Protein AF-A0A2T0SY80-F1 (afdb_monomer_lite)

pLDDT: mean 85.62, std 10.87, range [50.59, 95.94]

Structure (mmCIF, N/CA/C/O backbone):
data_AF-A0A2T0SY80-F1
#
_entry.id   AF-A0A2T0SY80-F1
#
loop_
_atom_site.group_PDB
_atom_site.id
_atom_site.type_symbol
_atom_site.label_atom_id
_atom_site.label_alt_id
_atom_site.label_comp_id
_atom_site.label_asym_id
_atom_site.label_entity_id
_atom_site.label_seq_id
_atom_site.pdbx_PDB_ins_code
_atom_site.Cartn_x
_atom_site.Cartn_y
_atom_site.Cartn_z
_atom_site.occupancy
_atom_site.B_iso_or_equiv
_atom_site.auth_seq_id
_atom_site.auth_comp_id
_atom_site.auth_asym_id
_atom_site.auth_atom_id
_atom_site.pdbx_PDB_model_num
ATOM 1 N N . MET A 1 1 ? -10.046 0.226 -16.394 1.00 50.59 1 MET A N 1
ATOM 2 C CA . MET A 1 1 ? -10.411 -0.098 -14.996 1.00 50.59 1 MET A CA 1
ATOM 3 C C . MET A 1 1 ? -10.150 1.129 -14.130 1.00 50.59 1 MET A C 1
ATOM 5 O O . MET A 1 1 ? -9.200 1.851 -14.408 1.00 50.59 1 MET A O 1
ATOM 9 N N . ASN A 1 2 ? -11.022 1.435 -13.166 1.00 59.50 2 ASN A N 1
ATOM 10 C CA . ASN A 1 2 ? -10.812 2.548 -12.233 1.00 59.50 2 ASN A CA 1
ATOM 11 C C . ASN A 1 2 ? -9.889 2.103 -11.094 1.00 59.50 2 ASN A C 1
ATOM 13 O O . ASN A 1 2 ? -9.991 0.960 -10.654 1.00 59.50 2 ASN A O 1
ATOM 17 N N . ASN A 1 3 ? -9.008 2.996 -10.631 1.00 68.94 3 ASN A N 1
ATOM 18 C CA . ASN A 1 3 ? -8.217 2.745 -9.431 1.00 68.94 3 ASN A CA 1
ATOM 19 C C . ASN A 1 3 ? -9.193 2.594 -8.252 1.00 68.94 3 ASN A C 1
ATOM 21 O O . ASN A 1 3 ? -9.980 3.505 -7.994 1.00 68.94 3 ASN A O 1
ATOM 25 N N . ARG A 1 4 ? -9.208 1.419 -7.611 1.00 85.88 4 ARG A N 1
ATOM 26 C CA . ARG A 1 4 ? -10.119 1.114 -6.492 1.00 85.88 4 ARG A CA 1
ATOM 27 C C . ARG A 1 4 ? -9.656 1.723 -5.168 1.00 85.88 4 ARG A C 1
ATOM 29 O O . ARG A 1 4 ? -10.437 1.751 -4.224 1.00 85.88 4 ARG A O 1
ATOM 36 N N . PHE A 1 5 ? -8.407 2.175 -5.117 1.00 92.81 5 PHE A N 1
ATOM 37 C CA . PHE A 1 5 ? -7.763 2.701 -3.925 1.00 92.81 5 PHE A CA 1
ATOM 38 C C . PHE A 1 5 ? -7.986 4.202 -3.758 1.00 92.81 5 PHE A C 1
ATOM 40 O O . PHE A 1 5 ? -8.184 4.940 -4.728 1.00 92.81 5 PHE A O 1
ATOM 47 N N . LYS A 1 6 ? -7.903 4.656 -2.511 1.00 92.81 6 LYS A N 1
ATOM 48 C CA . LYS A 1 6 ? -7.928 6.057 -2.100 1.00 92.81 6 LYS A CA 1
ATOM 49 C C . LYS A 1 6 ? -6.749 6.348 -1.179 1.00 92.81 6 LYS A C 1
ATOM 51 O O . LYS A 1 6 ? -6.245 5.483 -0.469 1.00 92.81 6 LYS A O 1
ATOM 56 N N . VAL A 1 7 ? -6.320 7.606 -1.169 1.00 92.88 7 VAL A N 1
ATOM 57 C CA . VAL A 1 7 ? -5.336 8.082 -0.190 1.00 92.88 7 VAL A CA 1
ATOM 58 C C . VAL A 1 7 ? -5.888 7.853 1.221 1.00 92.88 7 VAL A C 1
ATOM 60 O O . VAL A 1 7 ? -7.063 8.124 1.469 1.00 92.88 7 VAL A O 1
ATOM 63 N N . ARG A 1 8 ? -5.024 7.389 2.134 1.00 93.31 8 ARG A N 1
ATOM 64 C CA . ARG A 1 8 ? -5.315 6.911 3.501 1.00 93.31 8 ARG A CA 1
ATOM 65 C C . ARG A 1 8 ? -5.951 5.529 3.622 1.00 93.31 8 ARG A C 1
ATOM 67 O O . ARG A 1 8 ? -6.096 5.079 4.761 1.00 93.31 8 ARG A O 1
ATOM 74 N N . ASP A 1 9 ? -6.268 4.845 2.523 1.00 94.94 9 ASP A N 1
ATOM 75 C CA . ASP A 1 9 ? -6.639 3.432 2.610 1.00 94.94 9 ASP A CA 1
ATOM 76 C C . ASP A 1 9 ? -5.473 2.626 3.197 1.00 94.94 9 ASP A C 1
ATOM 78 O O . ASP A 1 9 ? -4.297 2.894 2.918 1.00 94.94 9 ASP A O 1
ATOM 82 N N . TRP A 1 10 ? -5.816 1.631 4.011 1.00 95.75 10 TRP A N 1
ATOM 83 C CA . TRP A 1 10 ? -4.879 0.614 4.464 1.00 95.75 10 TRP A CA 1
ATOM 84 C C . TRP A 1 10 ? -4.884 -0.535 3.463 1.00 95.75 10 TRP A C 1
ATOM 86 O O . TRP A 1 10 ? -5.941 -1.030 3.066 1.00 95.75 10 TRP A O 1
ATOM 96 N N . VAL A 1 11 ? -3.693 -0.934 3.033 1.00 95.44 11 VAL A N 1
ATOM 97 C CA . VAL A 1 11 ? -3.493 -1.963 2.019 1.00 95.44 11 VAL A CA 1
ATOM 98 C C . VAL A 1 11 ? -2.482 -2.997 2.471 1.00 95.44 11 VAL A C 1
ATOM 100 O O . VAL A 1 11 ? -1.512 -2.688 3.158 1.00 95.44 11 VAL A O 1
ATOM 103 N N . ILE A 1 12 ? -2.704 -4.233 2.052 1.00 95.94 12 ILE A N 1
ATOM 104 C CA . ILE A 1 12 ? -1.830 -5.370 2.297 1.00 95.94 12 ILE A CA 1
ATOM 105 C C . ILE A 1 12 ? -0.987 -5.580 1.043 1.00 95.94 12 ILE A C 1
ATOM 107 O O . ILE A 1 12 ? -1.536 -5.692 -0.053 1.00 95.94 12 ILE A O 1
ATOM 111 N N . L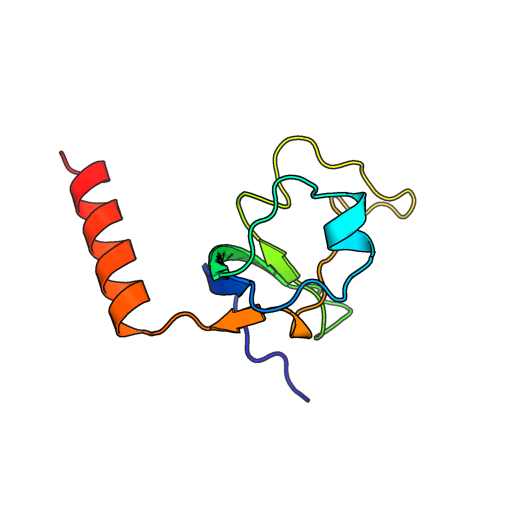EU A 1 13 ? 0.336 -5.648 1.193 1.00 95.06 13 LEU A N 1
ATOM 112 C CA . LEU A 1 13 ? 1.225 -6.046 0.102 1.00 95.06 13 LEU A CA 1
ATOM 113 C C . LEU A 1 13 ? 1.120 -7.565 -0.100 1.00 95.06 13 LEU A C 1
ATOM 115 O O . LEU A 1 13 ? 1.608 -8.332 0.726 1.00 95.06 13 LEU A O 1
ATOM 119 N N . VAL A 1 14 ? 0.474 -8.016 -1.170 1.00 95.81 14 VAL A N 1
ATOM 120 C CA . VAL A 1 14 ? 0.185 -9.443 -1.409 1.00 95.81 14 VAL A CA 1
ATOM 121 C C . VAL A 1 14 ? 1.123 -10.102 -2.418 1.00 95.81 14 VAL A C 1
ATOM 123 O O . VAL A 1 14 ? 1.264 -11.323 -2.398 1.00 95.81 14 VAL A O 1
ATOM 126 N N . ALA A 1 15 ? 1.792 -9.312 -3.258 1.00 94.12 15 ALA A N 1
ATOM 127 C CA . ALA A 1 15 ? 2.749 -9.785 -4.255 1.00 94.12 15 ALA A CA 1
ATOM 128 C C . ALA A 1 15 ? 3.949 -8.836 -4.359 1.00 94.12 15 ALA A C 1
ATOM 130 O O . ALA A 1 15 ? 3.884 -7.691 -3.921 1.00 94.12 15 ALA A O 1
ATOM 131 N N . ASP A 1 16 ? 5.050 -9.308 -4.941 1.00 91.31 16 ASP A N 1
ATOM 132 C CA . ASP A 1 16 ? 6.271 -8.524 -5.147 1.00 91.31 16 ASP A CA 1
ATOM 133 C C . ASP A 1 16 ? 6.801 -8.626 -6.583 1.00 91.31 16 ASP A C 1
ATOM 135 O O . ASP A 1 16 ? 8.002 -8.530 -6.840 1.00 91.31 16 ASP A O 1
ATOM 139 N N . ASP A 1 17 ? 5.896 -8.781 -7.549 1.00 85.88 17 ASP A N 1
ATOM 140 C CA . ASP A 1 17 ? 6.220 -8.923 -8.976 1.00 85.88 17 ASP A CA 1
ATOM 141 C C . ASP A 1 17 ? 6.816 -7.647 -9.602 1.00 85.88 17 ASP A C 1
ATOM 143 O O . ASP A 1 17 ? 7.115 -7.607 -10.794 1.00 85.88 17 ASP A O 1
ATOM 147 N N . ASP A 1 18 ? 6.989 -6.597 -8.801 1.00 81.25 18 ASP A N 1
ATOM 148 C CA . ASP A 1 18 ? 7.530 -5.307 -9.196 1.00 81.25 18 ASP A CA 1
ATOM 149 C C . ASP A 1 18 ? 9.040 -5.229 -8.914 1.00 81.25 18 ASP A C 1
ATOM 151 O O . ASP A 1 18 ? 9.517 -5.348 -7.780 1.00 81.25 18 ASP A O 1
ATOM 155 N N . PHE A 1 19 ? 9.808 -5.003 -9.981 1.00 84.06 19 PHE A N 1
ATOM 156 C CA . PHE A 1 19 ? 11.250 -4.790 -9.911 1.00 84.06 19 PHE A CA 1
ATOM 157 C C . PHE A 1 19 ? 11.615 -3.571 -9.058 1.00 84.06 19 PHE A C 1
ATOM 159 O O . PHE A 1 19 ? 12.636 -3.599 -8.369 1.00 84.06 19 PHE A O 1
ATOM 166 N N . ILE A 1 20 ? 10.796 -2.516 -9.085 1.00 85.25 20 ILE A N 1
ATOM 167 C CA . ILE A 1 20 ? 11.003 -1.310 -8.286 1.00 85.25 20 ILE A CA 1
ATOM 168 C C . ILE A 1 20 ? 10.976 -1.660 -6.801 1.00 85.25 20 ILE A C 1
ATOM 170 O O . ILE A 1 20 ? 11.916 -1.321 -6.082 1.00 85.25 20 ILE A O 1
ATOM 174 N N . LEU A 1 21 ? 9.948 -2.392 -6.366 1.00 85.62 21 LEU A N 1
ATOM 175 C CA . LEU A 1 21 ? 9.798 -2.849 -4.986 1.00 85.62 21 LEU A CA 1
ATOM 176 C C . LEU A 1 21 ? 11.038 -3.628 -4.520 1.00 85.62 21 LEU A C 1
ATOM 178 O O . LEU A 1 21 ? 11.648 -3.290 -3.506 1.00 85.62 21 LEU A O 1
ATOM 182 N N . LYS A 1 22 ? 11.468 -4.616 -5.312 1.00 87.38 22 LYS A N 1
ATOM 183 C CA . LYS A 1 22 ? 12.627 -5.464 -4.993 1.00 87.38 22 LYS A CA 1
ATOM 184 C C . LYS A 1 22 ? 13.955 -4.711 -4.982 1.00 87.38 22 LYS A C 1
ATOM 186 O O . LYS A 1 22 ? 14.829 -5.028 -4.180 1.00 87.38 22 LYS A O 1
ATOM 191 N N . LYS A 1 23 ? 14.130 -3.739 -5.878 1.00 86.12 23 LYS A N 1
ATOM 192 C CA . LYS A 1 23 ? 15.402 -3.029 -6.043 1.00 86.12 23 LYS A CA 1
ATOM 193 C C . LYS A 1 23 ? 15.566 -1.852 -5.089 1.00 86.12 23 LYS A C 1
ATOM 195 O O . LYS A 1 23 ? 16.672 -1.628 -4.604 1.00 86.12 23 LYS A O 1
ATOM 200 N N . TYR A 1 24 ? 14.507 -1.078 -4.876 1.00 83.81 24 TYR A N 1
ATOM 201 C CA . TYR A 1 24 ? 14.592 0.213 -4.190 1.00 83.81 24 TYR A CA 1
ATOM 202 C C . TYR A 1 24 ? 14.038 0.182 -2.766 1.00 83.81 24 TYR A C 1
ATOM 204 O O . TYR A 1 24 ? 14.377 1.065 -1.984 1.00 83.81 24 TYR A O 1
ATOM 212 N N . TYR A 1 25 ? 13.273 -0.850 -2.399 1.00 84.94 25 TYR A N 1
ATOM 213 C CA . TYR A 1 25 ? 12.608 -0.936 -1.097 1.00 84.94 25 TYR A CA 1
ATOM 214 C C . TYR A 1 25 ? 12.918 -2.244 -0.349 1.00 84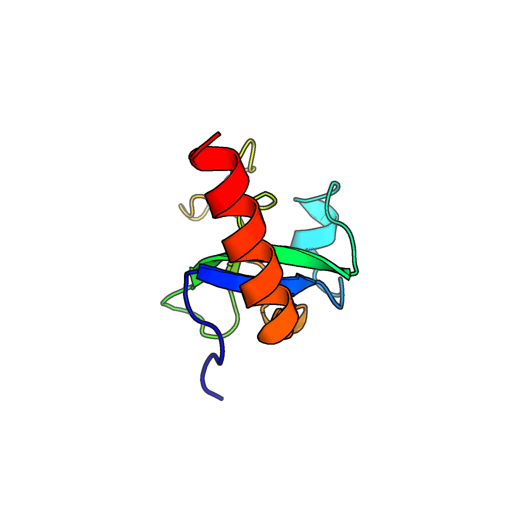.94 25 TYR A C 1
ATOM 216 O O . TYR A 1 25 ? 11.991 -2.913 0.087 1.00 84.94 25 TYR A O 1
ATOM 224 N N . PRO A 1 26 ? 14.191 -2.638 -0.141 1.00 81.25 26 PRO A N 1
ATOM 225 C CA . PRO A 1 26 ? 14.566 -3.978 0.342 1.00 81.25 26 PRO A CA 1
ATOM 226 C C . PRO A 1 26 ? 14.038 -4.349 1.740 1.00 81.25 26 PRO A C 1
ATOM 228 O O . PRO A 1 26 ? 14.110 -5.510 2.133 1.00 81.25 26 PRO A O 1
ATOM 231 N N . SER A 1 27 ? 13.522 -3.382 2.501 1.00 84.06 27 SER A N 1
ATOM 232 C CA . SER A 1 27 ? 12.868 -3.592 3.796 1.00 84.06 27 SER A CA 1
ATOM 233 C C . SER A 1 27 ? 11.383 -3.971 3.687 1.00 84.06 27 SER A C 1
ATOM 235 O O . SER A 1 27 ? 10.730 -4.135 4.721 1.00 84.06 27 SER A O 1
ATOM 237 N N . TYR A 1 28 ? 10.826 -4.101 2.474 1.00 89.81 28 TYR A N 1
ATOM 238 C CA . TYR A 1 28 ? 9.433 -4.503 2.295 1.00 89.81 28 TYR A CA 1
ATOM 239 C C . TYR A 1 28 ? 9.167 -5.896 2.875 1.00 89.81 28 TYR A C 1
ATOM 241 O O . TYR A 1 28 ? 10.040 -6.763 2.927 1.00 89.81 28 TYR A O 1
ATOM 249 N N . GLN A 1 29 ? 7.926 -6.124 3.299 1.00 91.25 29 GLN A N 1
ATOM 250 C CA . GLN A 1 29 ? 7.478 -7.41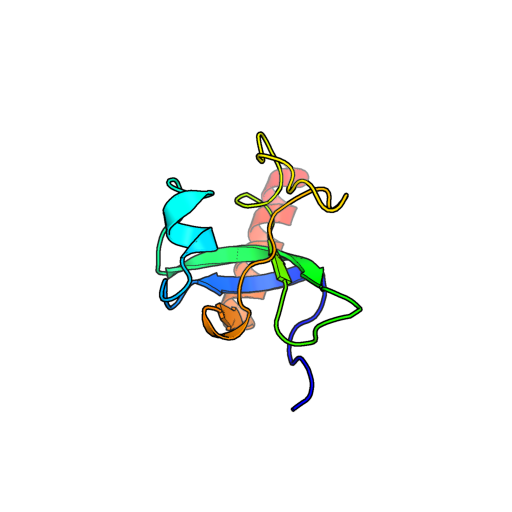7 3.800 1.00 91.25 29 GLN A CA 1
ATOM 251 C C . GLN A 1 29 ? 6.141 -7.774 3.161 1.00 91.25 29 GLN A C 1
ATOM 253 O O . GLN A 1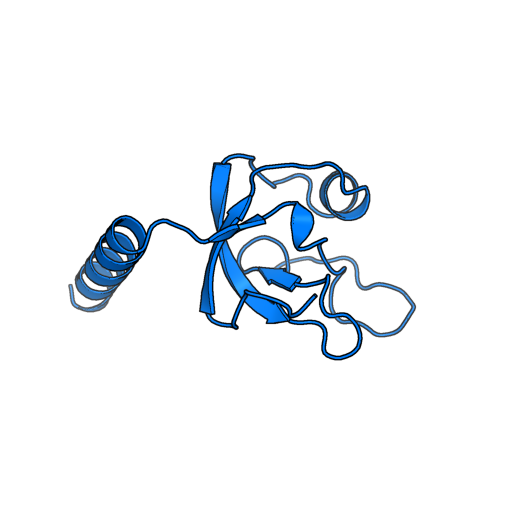 29 ? 5.167 -7.027 3.269 1.00 91.25 29 GLN A O 1
ATOM 258 N N . LEU A 1 30 ? 6.083 -8.936 2.505 1.00 93.88 30 LEU A N 1
ATOM 259 C CA . LEU A 1 30 ? 4.816 -9.495 2.040 1.00 93.88 30 LEU A CA 1
ATOM 260 C C . LEU A 1 30 ? 3.874 -9.712 3.227 1.00 93.88 30 LEU A C 1
ATOM 262 O O . LEU A 1 30 ? 4.302 -10.061 4.327 1.00 93.88 30 LEU A O 1
ATOM 266 N N . LYS A 1 31 ? 2.578 -9.538 2.974 1.00 93.50 31 LYS A N 1
ATOM 267 C CA . LYS A 1 31 ? 1.475 -9.595 3.943 1.00 93.50 31 LYS A CA 1
ATOM 268 C C . LYS A 1 31 ? 1.527 -8.518 5.026 1.00 93.50 31 LYS A C 1
ATOM 270 O O . LYS A 1 31 ? 0.680 -8.528 5.916 1.00 93.50 31 LYS A O 1
ATOM 275 N N . ASN A 1 32 ? 2.475 -7.585 4.953 1.00 93.69 32 ASN A N 1
ATOM 276 C CA . ASN A 1 32 ? 2.471 -6.423 5.820 1.00 93.69 32 ASN A CA 1
ATOM 277 C C . ASN A 1 32 ? 1.455 -5.382 5.332 1.00 93.69 32 ASN A C 1
ATOM 279 O O . ASN A 1 32 ? 1.103 -5.331 4.148 1.00 93.69 32 ASN A O 1
ATOM 283 N N . VAL A 1 33 ? 0.991 -4.563 6.273 1.00 94.31 33 VAL A N 1
ATOM 284 C CA . VAL A 1 33 ? -0.033 -3.546 6.044 1.00 94.31 33 VAL A CA 1
ATOM 285 C C . VAL A 1 33 ? 0.619 -2.175 5.974 1.00 94.31 33 VAL A C 1
ATOM 287 O O . VAL A 1 33 ? 1.375 -1.782 6.862 1.00 94.31 33 VAL A O 1
ATOM 290 N N . TYR A 1 34 ? 0.283 -1.431 4.930 1.00 94.00 34 TYR A N 1
ATOM 291 C CA . TYR A 1 34 ? 0.788 -0.096 4.666 1.00 94.00 34 TYR A CA 1
ATOM 292 C C . TYR A 1 34 ? -0.372 0.874 4.449 1.00 94.00 34 TYR A C 1
ATOM 294 O O . TYR A 1 34 ? -1.456 0.477 4.027 1.00 94.00 34 TYR A O 1
ATOM 302 N N . GLN A 1 35 ? -0.154 2.159 4.726 1.00 94.75 35 GLN A N 1
ATOM 303 C CA . GLN A 1 35 ? -1.150 3.196 4.453 1.00 94.75 35 GLN A CA 1
ATOM 304 C C . GLN A 1 35 ? -0.786 3.947 3.177 1.00 94.75 35 GLN A C 1
ATOM 306 O O . GLN A 1 35 ? 0.336 4.438 3.065 1.00 94.75 35 GLN A O 1
ATOM 311 N N . ILE A 1 36 ? -1.730 4.093 2.248 1.00 94.12 36 ILE A N 1
ATOM 312 C CA . ILE A 1 36 ? -1.514 4.865 1.020 1.00 94.12 36 ILE A CA 1
ATOM 313 C C . ILE A 1 36 ? -1.338 6.346 1.358 1.00 94.12 36 ILE A C 1
ATOM 315 O O . ILE A 1 36 ? -2.212 6.966 1.969 1.00 94.12 36 ILE A O 1
ATOM 319 N N . THR A 1 37 ? -0.228 6.925 0.913 1.00 92.62 37 THR A N 1
ATOM 320 C CA . THR A 1 37 ? 0.084 8.353 1.062 1.00 92.62 37 THR A CA 1
ATOM 321 C C . THR A 1 37 ? -0.198 9.131 -0.211 1.00 92.62 37 THR A C 1
ATOM 323 O O . THR A 1 37 ? -0.638 10.277 -0.132 1.00 92.62 37 THR A O 1
ATOM 326 N N . GLU A 1 38 ? -0.001 8.511 -1.373 1.00 91.81 38 GLU A N 1
ATOM 327 C CA . GLU A 1 38 ? -0.196 9.153 -2.668 1.00 91.81 38 GLU A CA 1
ATOM 328 C 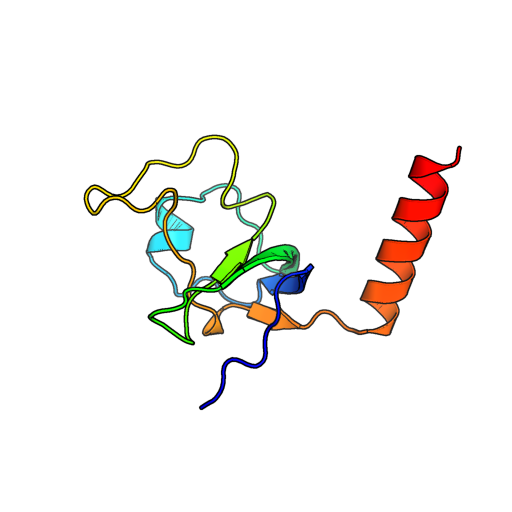C . GLU A 1 38 ? -0.696 8.156 -3.718 1.00 91.81 38 GLU A C 1
ATOM 330 O O . GLU A 1 38 ? -0.422 6.958 -3.654 1.00 91.81 38 GLU A O 1
ATOM 335 N N . LEU A 1 39 ? -1.447 8.668 -4.691 1.00 90.94 39 LEU A N 1
ATOM 336 C CA . LEU A 1 39 ? -1.860 7.950 -5.890 1.00 90.94 39 LEU A CA 1
ATOM 337 C C . LEU A 1 39 ? -1.356 8.741 -7.091 1.00 90.94 39 LEU A C 1
ATOM 339 O O . LEU A 1 39 ? -1.560 9.957 -7.145 1.00 90.94 39 LEU A O 1
ATOM 343 N N . ASP A 1 40 ? -0.734 8.054 -8.043 1.00 88.50 40 ASP A N 1
ATOM 344 C CA . ASP A 1 40 ? -0.254 8.681 -9.269 1.00 88.50 40 ASP A CA 1
ATOM 345 C C . ASP A 1 40 ? -1.455 9.236 -10.060 1.00 88.50 40 ASP A C 1
ATOM 347 O O . ASP A 1 40 ? -2.444 8.545 -10.331 1.00 88.50 40 ASP A O 1
ATOM 351 N N . LYS A 1 41 ? -1.403 10.531 -10.381 1.00 80.00 41 LYS A N 1
ATOM 352 C CA . LYS A 1 41 ? -2.480 11.230 -11.098 1.00 80.00 41 LYS A CA 1
ATOM 353 C C . LYS A 1 41 ? -2.481 10.891 -12.585 1.00 80.00 41 LYS A C 1
ATOM 355 O O . LYS A 1 41 ? -3.545 10.933 -13.206 1.00 80.00 41 LYS A O 1
ATOM 360 N N . ASP A 1 42 ? -1.320 10.525 -13.117 1.00 81.19 42 ASP A N 1
ATOM 361 C CA . ASP A 1 42 ? -1.112 10.203 -14.524 1.00 81.19 42 ASP A CA 1
ATOM 362 C C . ASP A 1 42 ? -1.295 8.698 -14.779 1.00 81.19 42 ASP A C 1
ATOM 364 O O . ASP A 1 42 ? -1.654 8.286 -15.885 1.00 81.19 42 ASP A O 1
ATOM 368 N N . SER A 1 43 ? -1.147 7.869 -13.737 1.00 78.88 43 SER A N 1
ATOM 369 C CA . SER A 1 43 ? -1.385 6.426 -13.789 1.00 78.88 43 SER A CA 1
ATOM 370 C C . SER A 1 43 ? -2.317 5.931 -12.687 1.00 78.88 43 SER A C 1
ATOM 372 O O . SER A 1 43 ? -2.004 5.910 -11.503 1.00 78.88 43 SER A O 1
ATOM 374 N N . LYS A 1 44 ? -3.440 5.334 -13.089 1.00 73.94 44 LYS A N 1
ATOM 375 C CA . LYS A 1 44 ? -4.356 4.639 -12.165 1.00 73.94 44 LYS A CA 1
ATOM 376 C C . LYS A 1 44 ? -3.776 3.346 -11.565 1.00 73.94 44 LYS A C 1
ATOM 378 O O . LYS A 1 44 ? -4.466 2.679 -10.796 1.00 73.94 44 LYS A O 1
ATOM 383 N N . TRP A 1 45 ? -2.556 2.976 -11.938 1.00 84.94 45 TRP A N 1
ATOM 384 C CA . TRP A 1 45 ? -1.920 1.704 -11.594 1.00 84.94 45 TRP A CA 1
ATOM 385 C C . TRP A 1 45 ? -0.795 1.852 -10.581 1.00 84.94 45 TRP A C 1
ATOM 387 O O . TRP A 1 45 ? -0.153 0.864 -10.249 1.00 84.94 45 TRP A O 1
ATOM 397 N N . HIS A 1 46 ? -0.560 3.065 -10.092 1.00 90.81 46 HIS A N 1
ATOM 398 C CA . HIS A 1 46 ? 0.572 3.368 -9.239 1.00 90.81 46 HIS A CA 1
ATOM 399 C C . HIS A 1 46 ? 0.131 4.041 -7.947 1.00 90.81 46 HIS A C 1
ATOM 401 O O . HIS A 1 46 ? -0.806 4.846 -7.919 1.00 90.81 46 HIS A O 1
ATOM 407 N N . LEU A 1 47 ? 0.808 3.679 -6.867 1.00 92.44 47 LEU A N 1
ATOM 408 C CA . LEU A 1 47 ? 0.568 4.227 -5.544 1.00 92.44 47 LEU A CA 1
ATOM 409 C C . LEU A 1 47 ? 1.876 4.355 -4.768 1.00 92.44 47 LEU A C 1
ATOM 411 O O . LEU A 1 47 ? 2.882 3.727 -5.106 1.00 92.44 47 LEU A O 1
ATOM 415 N N . ALA A 1 48 ? 1.832 5.168 -3.723 1.00 91.81 48 ALA A N 1
ATOM 416 C CA . ALA A 1 48 ? 2.883 5.298 -2.732 1.00 91.81 48 ALA A CA 1
ATOM 417 C C . ALA A 1 48 ? 2.305 5.012 -1.349 1.00 91.81 48 ALA A C 1
ATOM 419 O O . ALA A 1 48 ? 1.155 5.367 -1.060 1.00 91.81 48 ALA A O 1
ATOM 420 N N . VAL A 1 49 ? 3.098 4.381 -0.488 1.00 92.38 49 VAL A N 1
ATOM 421 C CA . VAL A 1 49 ? 2.684 4.012 0.864 1.00 92.38 49 VAL A CA 1
ATOM 422 C C . VAL A 1 49 ? 3.662 4.487 1.930 1.00 92.38 49 VAL A C 1
ATOM 424 O O . VAL A 1 49 ? 4.881 4.509 1.748 1.00 92.38 49 VAL A O 1
ATOM 427 N N . LYS A 1 50 ? 3.116 4.815 3.101 1.00 90.00 50 LYS A N 1
ATOM 428 C CA . LYS A 1 50 ? 3.883 5.170 4.293 1.00 90.00 50 LYS A CA 1
ATOM 429 C C . LYS A 1 50 ? 4.745 3.990 4.739 1.00 90.00 50 LYS A C 1
ATOM 431 O O . LYS A 1 50 ? 4.266 2.860 4.795 1.00 90.00 50 LYS A O 1
ATOM 436 N N . GLY A 1 51 ? 5.994 4.268 5.101 1.00 82.50 51 GLY A N 1
ATOM 437 C CA . GLY A 1 51 ? 6.951 3.268 5.585 1.00 82.50 51 GLY A CA 1
ATOM 438 C C . GLY A 1 51 ? 7.754 2.569 4.485 1.00 82.50 51 GLY A C 1
ATOM 439 O O . GLY A 1 51 ? 8.799 2.011 4.794 1.00 82.50 51 GLY A O 1
ATOM 440 N N . LEU A 1 52 ? 7.317 2.641 3.219 1.00 85.94 52 LEU A N 1
ATOM 441 C CA . LEU A 1 52 ? 8.165 2.310 2.068 1.00 85.94 52 LEU A CA 1
ATOM 442 C C . LEU A 1 52 ? 8.642 3.589 1.377 1.00 85.94 52 LEU A C 1
ATOM 444 O O . LEU A 1 52 ? 9.839 3.809 1.286 1.00 85.94 52 LEU A O 1
ATOM 448 N N . ASN A 1 53 ? 7.720 4.467 0.975 1.00 83.81 53 ASN A N 1
ATOM 449 C CA . ASN A 1 53 ? 8.006 5.602 0.092 1.00 83.81 53 ASN A CA 1
ATOM 450 C C . ASN A 1 53 ? 8.448 6.909 0.794 1.00 83.81 53 ASN A C 1
ATOM 452 O O . ASN A 1 53 ? 8.156 7.984 0.270 1.00 83.81 53 ASN A O 1
ATOM 456 N N . SER A 1 54 ? 9.050 6.906 1.998 1.00 66.12 54 SER A N 1
ATOM 457 C CA . SER A 1 54 ? 9.223 8.195 2.710 1.00 66.12 54 SER A CA 1
ATOM 458 C C . SER A 1 54 ? 10.420 8.469 3.622 1.00 66.12 54 SER A C 1
ATOM 460 O O . SER A 1 54 ? 10.369 9.515 4.261 1.00 66.12 54 SER A O 1
ATOM 462 N N . GLU A 1 55 ? 11.491 7.678 3.726 1.00 53.91 55 GLU A N 1
ATOM 463 C CA . GLU A 1 55 ? 12.565 8.064 4.682 1.00 53.91 55 GLU A CA 1
ATOM 464 C C . GLU A 1 55 ? 13.977 8.197 4.104 1.00 53.91 55 GLU A C 1
ATOM 466 O O . GLU A 1 55 ? 14.752 9.009 4.607 1.00 53.91 55 GLU A O 1
ATOM 471 N N . THR A 1 56 ? 14.314 7.526 3.002 1.00 54.16 56 THR A N 1
ATOM 472 C CA . THR A 1 56 ? 15.653 7.631 2.380 1.00 54.16 56 THR A CA 1
ATOM 473 C C . THR A 1 56 ? 15.637 7.456 0.860 1.00 54.16 56 THR A C 1
ATOM 475 O O . THR A 1 56 ? 16.689 7.243 0.254 1.00 54.16 56 THR A O 1
ATOM 478 N N . ASP A 1 57 ? 14.456 7.545 0.239 1.00 64.88 57 ASP A N 1
ATOM 479 C CA . ASP A 1 57 ? 14.236 7.147 -1.150 1.00 64.88 57 ASP A CA 1
ATOM 480 C C . ASP A 1 57 ? 15.237 7.784 -2.118 1.00 64.88 57 ASP A C 1
ATOM 482 O O . ASP A 1 57 ? 15.393 9.008 -2.212 1.00 64.88 57 ASP A O 1
ATOM 486 N N . LEU A 1 58 ? 15.886 6.916 -2.897 1.00 62.75 58 LEU A N 1
ATOM 487 C CA . LEU A 1 58 ? 16.553 7.317 -4.123 1.00 62.75 58 LEU A CA 1
ATOM 488 C C . LEU A 1 58 ? 15.511 7.985 -5.018 1.00 62.75 58 LEU A C 1
ATOM 490 O O . LEU A 1 58 ? 14.530 7.366 -5.424 1.00 62.75 58 LEU A O 1
ATOM 494 N N . LYS A 1 59 ? 15.731 9.261 -5.323 1.00 71.81 59 LYS A N 1
ATOM 495 C CA . LYS A 1 59 ? 14.842 10.012 -6.205 1.00 71.81 59 LYS A CA 1
ATOM 496 C C . LYS A 1 59 ? 15.075 9.565 -7.646 1.00 71.81 59 LYS A C 1
ATOM 498 O O . LYS A 1 59 ? 16.233 9.527 -8.080 1.00 71.81 59 LYS A O 1
ATOM 503 N N . PRO A 1 60 ? 14.025 9.241 -8.411 1.00 70.06 60 PRO A N 1
ATOM 504 C CA . PRO A 1 60 ? 14.187 8.994 -9.832 1.00 70.06 60 PRO A CA 1
ATOM 505 C C . PRO A 1 60 ? 14.644 10.279 -10.549 1.00 70.06 60 PRO A C 1
ATOM 507 O O . PRO A 1 60 ? 14.313 11.400 -10.161 1.00 70.06 60 PRO A O 1
ATOM 510 N 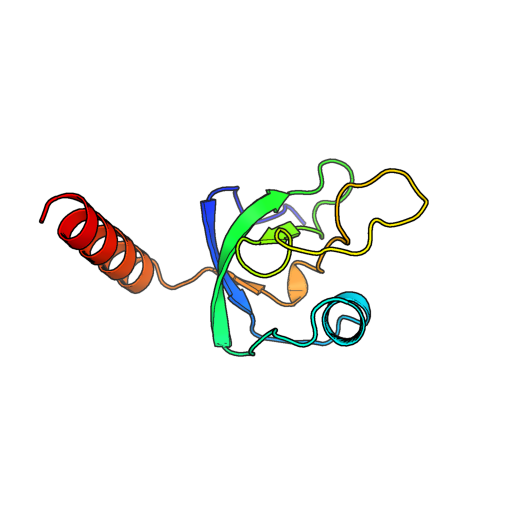N . SER A 1 61 ? 15.425 10.128 -11.621 1.00 72.56 61 SER A N 1
ATOM 511 C CA . SER A 1 61 ? 16.019 11.255 -12.366 1.00 72.56 61 SER A CA 1
ATOM 512 C C . SER A 1 61 ? 14.998 12.125 -13.110 1.00 72.56 61 SER A C 1
ATOM 514 O O . SER A 1 61 ? 15.336 13.198 -13.599 1.00 72.56 61 SER A O 1
ATOM 516 N N . ASN A 1 62 ? 13.750 11.671 -13.195 1.00 73.75 62 ASN A N 1
ATOM 517 C CA . ASN A 1 62 ? 12.638 12.313 -13.891 1.00 73.75 62 ASN A CA 1
ATOM 518 C C . ASN A 1 62 ? 11.849 13.307 -13.013 1.00 73.75 62 ASN A C 1
ATOM 520 O O . ASN A 1 62 ? 10.791 13.767 -13.432 1.00 73.75 62 ASN A O 1
ATOM 524 N N . GLY A 1 63 ? 12.343 13.645 -11.816 1.00 68.25 63 GLY A N 1
ATOM 525 C CA . GLY A 1 63 ? 11.790 14.719 -10.982 1.00 68.25 63 GLY A CA 1
ATOM 526 C C . GLY A 1 63 ? 10.693 14.305 -9.997 1.00 68.25 63 GLY A C 1
ATOM 527 O O . GLY A 1 63 ? 10.215 15.161 -9.254 1.00 68.25 63 GLY A O 1
ATOM 528 N N . TYR A 1 64 ? 10.321 13.022 -9.933 1.00 73.75 64 TYR A N 1
ATOM 529 C CA . TYR A 1 64 ? 9.457 12.519 -8.859 1.00 73.75 64 TYR A CA 1
ATOM 530 C C . TYR A 1 64 ? 10.229 12.409 -7.536 1.00 73.75 64 TYR A C 1
ATOM 532 O O . TYR A 1 64 ? 11.454 12.279 -7.507 1.00 73.75 64 TYR A O 1
ATOM 540 N N . THR A 1 65 ? 9.510 12.478 -6.416 1.00 78.19 65 THR A N 1
ATOM 541 C CA . THR A 1 65 ? 10.109 12.434 -5.072 1.00 78.19 65 THR A CA 1
ATOM 542 C C . THR A 1 65 ? 10.406 11.015 -4.585 1.00 78.19 65 THR A C 1
ATOM 544 O O . THR A 1 65 ? 11.207 10.870 -3.667 1.00 78.19 65 THR A O 1
ATOM 547 N N . HIS A 1 66 ? 9.808 9.996 -5.208 1.00 82.44 66 HIS A N 1
ATOM 548 C CA . HIS A 1 66 ? 9.954 8.571 -4.899 1.00 82.44 66 HIS A CA 1
ATOM 549 C C . HIS A 1 66 ? 9.672 7.721 -6.150 1.00 82.44 66 HIS A C 1
ATOM 551 O O . HIS A 1 66 ? 9.186 8.237 -7.162 1.00 82.44 66 HIS A O 1
ATOM 557 N N . PHE A 1 67 ? 9.970 6.419 -6.094 1.00 86.25 67 PHE A N 1
ATOM 558 C CA . PHE A 1 67 ? 9.534 5.478 -7.123 1.00 86.25 67 PHE A CA 1
ATOM 559 C C . PHE A 1 67 ? 8.121 4.969 -6.826 1.00 86.25 67 PHE A C 1
ATOM 561 O O . PHE A 1 67 ? 7.811 4.547 -5.715 1.00 86.25 67 PHE A O 1
ATOM 568 N N . TRP A 1 68 ? 7.268 4.982 -7.843 1.00 88.88 68 TRP A N 1
ATOM 569 C CA . TRP A 1 68 ? 5.911 4.462 -7.753 1.00 88.88 68 TRP A CA 1
ATOM 570 C C . TRP A 1 68 ? 5.881 2.936 -7.651 1.00 88.88 68 TRP A C 1
ATOM 572 O O . TRP A 1 68 ? 6.650 2.261 -8.331 1.00 88.88 68 TRP A O 1
ATOM 582 N N . LEU A 1 69 ? 4.959 2.408 -6.844 1.00 90.75 69 LEU A N 1
ATOM 583 C CA . LEU A 1 69 ? 4.725 0.972 -6.707 1.00 90.75 69 LEU A CA 1
ATOM 584 C C . LEU A 1 69 ? 3.505 0.548 -7.521 1.00 90.75 69 LEU A C 1
ATOM 586 O O . LEU A 1 69 ? 2.492 1.254 -7.548 1.00 90.75 69 LEU A O 1
ATOM 590 N N . GLU A 1 70 ? 3.567 -0.629 -8.141 1.00 92.06 70 GLU A N 1
ATOM 591 C CA . GLU A 1 70 ? 2.427 -1.168 -8.884 1.00 92.06 70 GLU A CA 1
ATOM 592 C C . GLU A 1 70 ? 1.263 -1.569 -7.962 1.00 92.06 70 GLU A C 1
ATOM 594 O O . GLU A 1 70 ? 1.369 -2.461 -7.120 1.00 92.06 70 GLU A O 1
ATOM 599 N N . SER A 1 71 ? 0.094 -0.967 -8.180 1.00 92.31 71 SER A N 1
ATOM 600 C CA . SER A 1 71 ? -1.107 -1.166 -7.364 1.00 92.31 71 SER A CA 1
ATOM 601 C C . SER A 1 71 ? -1.664 -2.593 -7.427 1.00 92.31 71 SER A C 1
ATOM 603 O O . SER A 1 71 ? -2.389 -3.006 -6.523 1.00 92.31 71 SER A O 1
ATOM 605 N N . LYS A 1 72 ? -1.292 -3.377 -8.452 1.00 92.50 72 LYS A N 1
ATOM 606 C CA . LYS A 1 72 ? -1.652 -4.801 -8.589 1.00 92.50 72 LYS A CA 1
ATOM 607 C C . LYS A 1 72 ? -1.072 -5.676 -7.472 1.00 92.50 72 LYS A C 1
ATOM 609 O O . LYS A 1 72 ? -1.616 -6.737 -7.195 1.00 92.50 72 LYS A O 1
ATOM 614 N N . ASN A 1 73 ? 0.009 -5.222 -6.837 1.00 93.50 73 ASN A N 1
ATOM 615 C CA . ASN A 1 73 ? 0.670 -5.933 -5.746 1.00 93.50 73 ASN A CA 1
ATOM 616 C C . ASN A 1 73 ? -0.043 -5.751 -4.402 1.00 93.50 73 ASN A C 1
ATOM 618 O O . ASN A 1 73 ? 0.391 -6.315 -3.399 1.00 93.50 73 ASN A O 1
ATOM 622 N N . PHE A 1 74 ? -1.119 -4.961 -4.373 1.00 94.19 74 PHE A N 1
ATOM 623 C CA . PHE A 1 74 ? -1.812 -4.570 -3.158 1.00 94.19 74 PHE A CA 1
ATOM 624 C C . PHE A 1 74 ? -3.286 -4.979 -3.165 1.00 94.19 74 PHE A C 1
ATOM 626 O O . PHE A 1 74 ? -3.989 -4.957 -4.182 1.00 94.19 74 PHE A O 1
ATOM 633 N N . GLU A 1 75 ? -3.787 -5.273 -1.971 1.00 95.69 75 GLU A N 1
ATOM 634 C CA . GLU A 1 75 ? -5.206 -5.470 -1.687 1.00 95.69 75 GLU A CA 1
ATOM 635 C C . GLU A 1 75 ? -5.654 -4.551 -0.557 1.00 95.69 75 GLU A C 1
ATOM 637 O O . GLU A 1 75 ? -4.845 -4.156 0.275 1.00 95.69 75 GLU A O 1
ATOM 642 N N . LEU A 1 76 ? -6.937 -4.182 -0.529 1.00 95.44 76 LEU A N 1
ATOM 643 C CA . LEU A 1 76 ? -7.485 -3.436 0.604 1.00 95.44 76 LEU A CA 1
ATOM 644 C C . LEU A 1 76 ? -7.443 -4.314 1.856 1.00 95.44 76 LEU A C 1
ATOM 646 O O . LEU A 1 76 ? -7.824 -5.483 1.800 1.00 95.44 76 LEU A O 1
ATOM 650 N N . GLU A 1 77 ? -7.004 -3.741 2.976 1.00 95.44 77 GLU A N 1
ATOM 651 C CA . GLU A 1 77 ? -7.154 -4.389 4.275 1.00 95.44 77 GLU A CA 1
ATOM 652 C C . GLU A 1 77 ? -8.647 -4.590 4.577 1.00 95.44 77 GLU A C 1
ATOM 654 O O . GLU A 1 77 ? -9.504 -3.789 4.190 1.00 95.44 77 GLU A O 1
ATOM 659 N N . ASP A 1 78 ? -8.963 -5.678 5.276 1.00 94.75 78 ASP A N 1
ATOM 660 C CA . ASP A 1 78 ? -10.319 -5.933 5.740 1.00 94.75 78 ASP A CA 1
ATOM 661 C C . ASP A 1 78 ? -10.840 -4.741 6.587 1.00 94.75 78 ASP A C 1
ATOM 663 O O . ASP A 1 78 ? -10.129 -4.253 7.477 1.00 94.75 78 ASP A O 1
ATOM 667 N N . PRO A 1 79 ? -12.075 -4.250 6.355 1.00 91.88 79 PRO A N 1
ATOM 668 C CA . PRO A 1 79 ? -12.592 -3.076 7.058 1.00 91.88 79 PRO A CA 1
ATOM 669 C C . PRO A 1 79 ? -12.668 -3.235 8.581 1.00 91.88 79 PRO A C 1
ATOM 671 O O . PRO A 1 79 ? -12.517 -2.248 9.308 1.00 91.88 79 PRO A O 1
ATOM 674 N N . PHE A 1 80 ? -12.904 -4.451 9.087 1.00 95.00 80 PHE A N 1
ATOM 675 C CA . PHE A 1 80 ? -12.911 -4.705 10.525 1.00 95.00 80 PHE A CA 1
ATOM 676 C C . PHE A 1 80 ? -11.495 -4.587 11.095 1.00 95.00 80 PHE A C 1
ATOM 678 O O . PHE A 1 80 ? -11.307 -3.887 12.092 1.00 95.00 80 PHE A O 1
ATOM 685 N N . GLN A 1 81 ? -10.494 -5.167 10.427 1.00 94.25 81 GLN A N 1
ATOM 686 C CA . GLN A 1 81 ? -9.082 -5.012 10.810 1.00 94.25 81 GLN A CA 1
ATOM 687 C C . GLN A 1 81 ? -8.635 -3.544 10.768 1.00 94.25 81 GLN A C 1
ATOM 689 O O . GLN A 1 81 ? -8.025 -3.054 11.720 1.00 94.25 81 GLN A O 1
ATOM 694 N N . THR A 1 82 ? -9.041 -2.810 9.727 1.00 92.06 82 THR A N 1
ATOM 695 C CA . THR A 1 82 ? -8.775 -1.369 9.608 1.00 92.06 82 THR A CA 1
ATOM 696 C C . THR A 1 82 ? -9.351 -0.604 10.802 1.00 92.06 82 THR A C 1
ATOM 698 O O . THR A 1 82 ? -8.679 0.237 11.401 1.00 92.06 82 THR A O 1
ATOM 701 N N . LYS A 1 83 ? -10.596 -0.907 11.195 1.00 92.38 83 LYS A N 1
ATOM 702 C CA . LYS A 1 83 ? -11.247 -0.264 12.342 1.00 92.38 83 LYS A CA 1
ATOM 703 C C . LYS A 1 83 ? -10.510 -0.557 13.647 1.00 92.38 83 LYS A C 1
ATOM 705 O O . LYS A 1 83 ? -10.257 0.374 14.406 1.00 92.38 83 LYS A O 1
ATOM 710 N N . VAL A 1 84 ? -10.136 -1.817 13.887 1.00 94.50 84 VAL A N 1
ATOM 711 C CA . VAL A 1 84 ? -9.344 -2.211 15.064 1.00 94.50 84 VAL A CA 1
ATOM 712 C C . VAL A 1 84 ? -8.033 -1.426 15.113 1.00 94.50 84 VAL A C 1
ATOM 714 O O . VAL A 1 84 ? -7.713 -0.840 16.146 1.00 94.50 84 VAL A O 1
ATOM 717 N N . ARG A 1 85 ? -7.310 -1.338 13.990 1.00 91.94 85 ARG A N 1
ATOM 718 C CA . ARG A 1 85 ? -6.050 -0.590 13.882 1.00 91.94 85 ARG A CA 1
ATOM 719 C C . ARG A 1 85 ? -6.216 0.884 14.242 1.00 91.94 85 ARG A C 1
ATOM 721 O O . ARG A 1 85 ? -5.455 1.394 15.061 1.00 91.94 85 ARG A O 1
ATOM 728 N N . LEU A 1 86 ? -7.214 1.554 13.669 1.00 90.44 86 LEU A N 1
ATOM 729 C CA . LEU A 1 86 ? -7.479 2.968 13.944 1.00 90.44 86 LEU A CA 1
ATOM 730 C C . LEU A 1 86 ? -7.870 3.202 15.410 1.00 90.44 86 LEU A C 1
ATOM 732 O O . LEU A 1 86 ? -7.415 4.167 16.016 1.00 90.44 86 LEU A O 1
ATOM 736 N N . THR A 1 87 ? -8.669 2.309 16.002 1.00 92.81 87 THR A N 1
ATOM 737 C CA . THR A 1 87 ? -9.016 2.388 17.428 1.00 92.81 87 THR A CA 1
ATOM 738 C C . THR A 1 87 ? -7.783 2.224 18.318 1.00 92.81 87 THR A C 1
ATOM 740 O O . THR A 1 87 ? -7.617 2.990 19.263 1.00 92.81 87 THR A O 1
ATOM 743 N N . LEU A 1 88 ? -6.892 1.275 18.015 1.00 92.69 88 LEU A N 1
ATOM 744 C CA . LEU A 1 88 ? -5.654 1.090 18.779 1.00 92.69 88 LEU A CA 1
ATOM 745 C C . LEU A 1 88 ? -4.724 2.308 18.681 1.00 92.69 88 LEU A C 1
ATOM 747 O O . LEU A 1 88 ? -4.173 2.718 19.698 1.00 92.69 88 LEU A O 1
ATOM 751 N N . GLN A 1 89 ? -4.594 2.918 17.499 1.00 88.31 89 GLN A N 1
ATOM 752 C CA . GLN A 1 89 ? -3.816 4.152 17.313 1.00 88.31 89 GLN A CA 1
ATOM 753 C C . GLN A 1 89 ? -4.382 5.308 18.147 1.00 88.31 89 GLN A C 1
ATOM 755 O O . GLN A 1 89 ? -3.642 5.965 18.871 1.00 88.31 89 GLN A O 1
ATOM 760 N N . GLN A 1 90 ? -5.704 5.502 18.132 1.00 91.12 90 GLN A N 1
ATOM 761 C CA . GLN A 1 90 ? -6.360 6.538 18.937 1.00 91.12 90 GLN A CA 1
ATOM 762 C C . GLN A 1 90 ? -6.161 6.333 20.442 1.00 91.12 90 GLN A C 1
ATOM 764 O O . GLN A 1 90 ? -6.013 7.305 21.177 1.00 91.12 90 GLN A O 1
ATOM 769 N N . LEU A 1 91 ? -6.168 5.088 20.922 1.00 92.62 91 LEU A N 1
ATOM 770 C CA . LEU A 1 91 ? -5.911 4.799 22.334 1.00 92.62 91 LEU A CA 1
ATOM 771 C C . LEU A 1 91 ? -4.460 5.098 22.730 1.00 92.62 91 LEU A C 1
ATOM 773 O O . LEU A 1 91 ? -4.228 5.553 23.842 1.00 92.62 91 LEU A O 1
ATOM 777 N N . GLN A 1 92 ? -3.503 4.869 21.828 1.00 86.38 92 GLN A N 1
ATOM 778 C CA . GLN A 1 92 ? -2.088 5.176 22.056 1.00 86.38 92 GLN A CA 1
ATOM 779 C C . GLN A 1 92 ? -1.792 6.680 22.032 1.00 86.38 92 GLN A C 1
ATOM 781 O O . GLN A 1 92 ? -0.901 7.127 22.738 1.00 86.38 92 GLN A O 1
ATOM 786 N N . GLU A 1 93 ? -2.520 7.458 21.231 1.00 78.06 93 GLU A N 1
ATOM 787 C CA . GLU A 1 93 ? -2.337 8.914 21.136 1.00 78.06 93 GLU A CA 1
ATOM 788 C C . GLU A 1 93 ? -2.980 9.688 22.301 1.00 78.06 93 GLU A C 1
ATOM 790 O O . GLU A 1 93 ? -2.598 10.826 22.564 1.00 78.06 93 GLU A O 1
ATOM 795 N N . ASN A 1 94 ? -3.956 9.089 22.993 1.00 72.19 94 ASN A N 1
ATOM 796 C CA . ASN A 1 94 ? -4.695 9.712 24.098 1.00 72.19 94 ASN A CA 1
ATOM 797 C C . ASN A 1 94 ? -4.268 9.225 25.498 1.00 72.19 94 ASN A C 1
ATOM 799 O O . ASN A 1 94 ? -4.893 9.627 26.483 1.00 72.19 94 ASN A O 1
ATOM 803 N N . GLY A 1 95 ? -3.275 8.336 25.590 1.00 56.16 95 GLY A N 1
ATOM 804 C CA . GLY A 1 95 ? -2.718 7.821 26.848 1.00 56.16 95 GLY A CA 1
ATOM 805 C C . GLY A 1 95 ? -1.351 8.413 27.138 1.00 56.16 95 GLY A C 1
ATOM 806 O O . GLY A 1 95 ? -1.127 8.791 28.308 1.00 56.16 95 GLY A O 1
#

Sequence (95 aa):
MNNRFKVRDWVILVADDDFILKKYYPSYQLKNVYQITELDKDSKWHLAVKGLNSETDLKPSNGYTHFWLESKNFELEDPFQTKVRLTLQQLQENG

Secondary structure (DSSP, 8-state):
------TT-EEEE-----HHHHHH-TT--TT-EEEEEEE-SS-TTEEEETTTSSSSPPPPTTS-SSPPEEGGGEEEPPHHHHHHHHHHHHHHH--

Radius of gyration: 13.95 Å; chains: 1; bounding box: 30×24×42 Å

Organism: NCBI:txid1469603

Foldseek 3Di:
DAQPDDQQFKKFQADDPDPQCVPFQVVDDHRDIWGWHDADPVDSQWTDTPPRFDDDADADPVPDSHDTDGCVRIDTDDVVVVVVVVVVVVVVVVD